Protein AF-A0A397J9R7-F1 (afdb_monomer)

pLDDT: mean 73.15, std 6.56, range [54.72, 84.94]

Radius of gyration: 15.92 Å; Cα contacts (8 Å, |Δi|>4): 40; chains: 1; bounding box: 34×28×50 Å

Sequence (98 aa):
MLMKLKLKELSVKLESYLVESKDSWVKRHFSFVYHSIFDRNKFEGLKKFYNDVILNLIFKSEDFTSLQETALISILKTDDLKVEEIKFWDYVIKWEIA

Foldseek 3Di:
DVVVVVVVVVLVVVLVCCLPPVPPVCVVCVVVLVCVCVVPVDNVSNVLSNLAVVVVCLLPDPCNLVDDPVVVVVNVPPPSDPDDVVVVVVSVVVSVVD

Structure (mmCIF, N/CA/C/O backbone):
data_AF-A0A397J9R7-F1
#
_entry.id   AF-A0A397J9R7-F1
#
loop_
_atom_site.group_PDB
_atom_site.id
_atom_site.type_symbol
_atom_site.label_atom_id
_atom_site.label_alt_id
_atom_site.label_comp_id
_atom_site.label_asym_id
_atom_site.label_entity_id
_atom_site.label_seq_id
_atom_site.pdbx_PDB_ins_code
_atom_site.Cartn_x
_atom_site.Cartn_y
_atom_site.Cartn_z
_atom_site.occupancy
_atom_site.B_iso_or_equiv
_atom_site.auth_seq_id
_atom_site.auth_comp_id
_atom_site.auth_asym_id
_atom_site.auth_atom_id
_atom_site.pdbx_PDB_model_num
ATOM 1 N N . MET A 1 1 ? -12.222 6.003 30.909 1.00 72.31 1 MET A N 1
ATOM 2 C CA . MET A 1 1 ? -11.991 4.674 30.288 1.00 72.31 1 MET A CA 1
ATOM 3 C C . MET A 1 1 ? -13.034 4.336 29.211 1.00 72.31 1 MET A C 1
ATOM 5 O O . MET A 1 1 ? -12.636 4.102 28.078 1.00 72.31 1 MET A O 1
ATOM 9 N N . LEU A 1 2 ? -14.344 4.418 29.497 1.00 80.62 2 LEU A N 1
ATOM 10 C CA . LEU A 1 2 ? -15.437 4.136 28.537 1.00 80.62 2 LEU A CA 1
ATOM 11 C C . LEU A 1 2 ? -15.415 4.980 27.247 1.00 80.62 2 LEU A C 1
ATOM 13 O O . LEU A 1 2 ? -15.609 4.456 26.156 1.00 80.62 2 LEU A O 1
ATOM 17 N N . MET A 1 3 ? -15.130 6.280 27.350 1.00 75.12 3 MET A N 1
ATOM 18 C CA . MET A 1 3 ? -15.072 7.174 26.184 1.00 75.12 3 MET A CA 1
ATOM 19 C C . MET A 1 3 ? -13.931 6.804 25.216 1.00 75.12 3 MET A C 1
ATOM 21 O O . MET A 1 3 ? -14.096 6.869 24.002 1.00 75.12 3 MET A O 1
ATOM 25 N N . LYS A 1 4 ? -12.799 6.323 25.752 1.00 72.06 4 LYS A N 1
ATOM 26 C CA . LYS A 1 4 ? -11.646 5.854 24.966 1.00 72.06 4 LYS A CA 1
ATOM 27 C C . LYS A 1 4 ? -11.970 4.565 24.197 1.00 72.06 4 LYS A C 1
ATOM 29 O O . LYS A 1 4 ? -11.531 4.414 23.063 1.00 72.06 4 LYS A O 1
ATOM 34 N N . LEU A 1 5 ? -12.769 3.672 24.789 1.00 73.31 5 LEU A N 1
ATOM 35 C CA . LEU A 1 5 ? -13.260 2.453 24.135 1.00 73.31 5 LEU A CA 1
ATOM 36 C C . LEU A 1 5 ? -14.227 2.773 22.986 1.00 73.31 5 LEU A C 1
ATOM 38 O O . LEU A 1 5 ? -14.022 2.280 21.882 1.00 73.31 5 LEU A O 1
ATOM 42 N N . LYS A 1 6 ? -15.201 3.669 23.203 1.00 80.31 6 LYS A N 1
ATOM 43 C CA . LYS A 1 6 ? -16.147 4.098 22.153 1.00 80.31 6 LYS A CA 1
ATOM 44 C C . LYS A 1 6 ? -15.450 4.743 20.952 1.00 80.31 6 LYS A C 1
ATOM 46 O O . LYS A 1 6 ? -15.808 4.464 19.813 1.00 80.31 6 LYS A O 1
ATOM 51 N N . LEU A 1 7 ? -14.435 5.575 21.195 1.00 76.94 7 LEU A N 1
ATOM 52 C CA . LEU A 1 7 ? -13.642 6.190 20.124 1.00 76.94 7 LEU A CA 1
ATOM 53 C C . LEU A 1 7 ? -12.840 5.155 19.326 1.00 76.94 7 LEU A C 1
ATOM 55 O O . LEU A 1 7 ? -12.742 5.271 18.107 1.00 76.94 7 LEU A O 1
ATOM 59 N N . LYS A 1 8 ? -12.298 4.129 19.992 1.00 77.12 8 LYS A N 1
ATOM 60 C CA . LYS A 1 8 ? -11.601 3.029 19.314 1.00 77.12 8 LYS A CA 1
ATOM 61 C C . LYS A 1 8 ? -12.558 2.231 18.425 1.00 77.12 8 LYS A C 1
ATOM 63 O O . LYS A 1 8 ? -12.211 1.915 17.295 1.00 77.12 8 LYS A O 1
ATOM 68 N N . GLU A 1 9 ? -13.764 1.952 18.906 1.00 82.94 9 GLU A N 1
ATOM 69 C CA . GLU A 1 9 ? -14.778 1.215 18.144 1.00 82.94 9 GLU A CA 1
ATOM 70 C C . GLU A 1 9 ? -15.274 2.000 16.915 1.00 82.94 9 GLU A C 1
ATOM 72 O O . GLU A 1 9 ? -15.421 1.440 15.830 1.00 82.94 9 GLU A O 1
ATOM 77 N N . LEU A 1 10 ? -15.463 3.316 17.064 1.00 84.31 10 LEU A N 1
ATOM 78 C CA . LEU A 1 10 ? -15.765 4.229 15.956 1.00 84.31 10 LEU A CA 1
ATOM 79 C C . LEU A 1 10 ? -14.636 4.278 14.923 1.00 84.31 10 LEU A C 1
ATOM 81 O O . LEU A 1 10 ? -14.921 4.261 13.730 1.00 84.31 10 LEU A O 1
ATOM 85 N N . SER A 1 11 ? -13.376 4.301 15.372 1.00 79.12 11 SER A N 1
ATOM 86 C CA . SER A 1 11 ? -12.205 4.249 14.486 1.00 79.12 11 SER A CA 1
ATOM 87 C C . SER A 1 11 ? -12.230 2.995 13.621 1.00 79.12 11 SER A C 1
ATOM 89 O O . SER A 1 11 ? -12.137 3.099 12.406 1.00 79.12 11 SER A O 1
ATOM 91 N N . VAL A 1 12 ? -12.445 1.823 14.226 1.00 82.75 12 VAL A N 1
ATOM 92 C CA . VAL A 1 12 ? -12.492 0.547 13.496 1.00 82.75 12 VAL A CA 1
ATOM 93 C C . VAL A 1 12 ? -13.637 0.527 12.478 1.00 82.75 12 VAL A C 1
ATOM 95 O O . VAL A 1 12 ? -13.423 0.156 11.330 1.00 82.75 12 VAL A O 1
ATOM 98 N N . LYS A 1 13 ? -14.839 0.982 12.857 1.00 84.94 13 LYS A N 1
ATOM 99 C CA . LYS A 1 13 ? -15.989 1.061 11.935 1.00 84.94 13 LYS A CA 1
ATOM 100 C C . LYS A 1 13 ? -15.741 2.019 10.767 1.00 84.94 13 LYS A C 1
ATOM 102 O O . LYS A 1 13 ? -16.121 1.717 9.639 1.00 84.94 13 LYS A O 1
ATOM 107 N N . LEU A 1 14 ? -15.106 3.161 11.031 1.00 81.56 14 LEU A N 1
ATOM 108 C CA . LEU A 1 14 ? -14.727 4.119 9.995 1.00 81.56 14 LEU A CA 1
ATOM 109 C C . LEU A 1 14 ? -13.668 3.531 9.057 1.00 81.56 14 LEU A C 1
ATOM 111 O O . LEU A 1 14 ? -13.770 3.712 7.846 1.00 81.56 14 LEU A O 1
ATOM 115 N N . GLU A 1 15 ? -12.687 2.811 9.609 1.00 77.12 15 GLU A N 1
ATOM 116 C CA . GLU A 1 15 ? -11.657 2.132 8.826 1.00 77.12 15 GLU A CA 1
ATOM 117 C C . GLU A 1 15 ? -12.275 1.111 7.868 1.00 77.12 15 GLU A C 1
ATOM 119 O O . GLU A 1 15 ? -12.059 1.213 6.662 1.00 77.12 15 GLU A O 1
ATOM 124 N N . SER A 1 16 ? -13.122 0.207 8.368 1.00 80.31 16 SER A N 1
ATOM 125 C CA . SER A 1 16 ? -13.837 -0.767 7.533 1.00 80.31 16 SER A CA 1
ATOM 126 C C . SER A 1 16 ? -14.679 -0.093 6.447 1.00 80.31 16 SER A C 1
ATOM 128 O O . SER A 1 16 ? -14.615 -0.487 5.287 1.00 80.31 16 SER A O 1
ATOM 130 N N . TYR A 1 17 ? -15.407 0.977 6.779 1.00 82.62 17 TYR A N 1
ATOM 131 C CA . TYR A 1 17 ? -16.229 1.696 5.804 1.00 82.62 17 TYR A CA 1
ATOM 132 C C . TYR A 1 17 ? -15.407 2.306 4.660 1.00 82.62 17 TYR A C 1
ATOM 134 O O . TYR A 1 17 ? -15.811 2.226 3.496 1.00 82.62 17 TYR A O 1
ATOM 142 N N . LEU A 1 18 ? -14.270 2.932 4.974 1.00 73.88 18 LEU A N 1
ATOM 143 C CA . LEU A 1 18 ? -13.399 3.553 3.973 1.00 73.88 18 LEU A CA 1
ATOM 144 C C . LEU A 1 18 ? -12.782 2.508 3.037 1.00 73.88 18 LEU A C 1
ATOM 146 O O . LEU A 1 18 ? -12.713 2.750 1.832 1.00 73.88 18 LEU A O 1
ATOM 150 N N . VAL A 1 19 ? -12.402 1.352 3.587 1.00 71.31 19 VAL A N 1
ATOM 151 C CA . VAL A 1 19 ? -11.869 0.201 2.845 1.00 71.31 19 VAL A CA 1
ATOM 152 C C . VAL A 1 19 ? -12.927 -0.419 1.928 1.00 71.31 19 VAL A C 1
ATOM 154 O O . VAL A 1 19 ? -12.676 -0.623 0.744 1.00 71.31 19 VAL A O 1
ATOM 157 N N . GLU A 1 20 ? -14.122 -0.698 2.452 1.00 73.81 20 GLU A N 1
ATOM 158 C CA . GLU A 1 20 ? -15.151 -1.475 1.747 1.00 73.81 20 GLU A CA 1
ATOM 159 C C . GLU A 1 20 ? -15.965 -0.649 0.744 1.00 73.81 20 GLU A C 1
ATOM 161 O O . GLU A 1 20 ? -16.407 -1.174 -0.275 1.00 73.81 20 GLU A O 1
ATOM 166 N N . SER A 1 21 ? -16.199 0.640 1.017 1.00 67.75 21 SER A N 1
ATOM 167 C CA . SER A 1 21 ? -17.226 1.414 0.297 1.00 67.75 21 SER A CA 1
ATOM 168 C C . SER A 1 21 ? -16.709 2.615 -0.495 1.00 67.75 21 SER A C 1
ATOM 170 O O . SER A 1 21 ? -17.457 3.197 -1.288 1.00 67.75 21 SER A O 1
ATOM 172 N N . LYS A 1 22 ? -15.454 3.032 -0.285 1.00 66.25 22 LYS A N 1
ATOM 173 C CA . LYS A 1 22 ? -14.911 4.288 -0.833 1.00 66.25 22 LYS A CA 1
ATOM 174 C C . LYS A 1 22 ? -13.615 4.118 -1.613 1.00 66.25 22 LYS A C 1
ATOM 176 O O . LYS A 1 22 ? -12.899 5.098 -1.779 1.00 66.25 22 LYS A O 1
ATOM 181 N N . ASP A 1 23 ? -13.369 2.942 -2.184 1.00 67.38 23 ASP A N 1
ATOM 182 C CA . ASP A 1 23 ? -12.168 2.650 -2.977 1.00 67.38 23 ASP A CA 1
ATOM 183 C C . ASP A 1 23 ? -11.853 3.743 -4.027 1.00 67.38 23 ASP A C 1
ATOM 185 O O . ASP A 1 23 ? -10.733 4.241 -4.097 1.00 67.38 23 ASP A O 1
ATOM 189 N N . SER A 1 24 ? -12.855 4.243 -4.762 1.00 72.25 24 SER A N 1
ATOM 190 C CA . SER A 1 24 ? -12.660 5.320 -5.750 1.00 72.25 24 SER A CA 1
ATOM 191 C C . SER A 1 24 ? -12.348 6.694 -5.141 1.00 72.25 24 SER A C 1
ATOM 193 O O . SER A 1 24 ? -11.531 7.437 -5.684 1.00 72.25 24 SER A O 1
ATOM 195 N N . TRP A 1 25 ? -12.971 7.053 -4.014 1.00 77.75 25 TRP A N 1
ATOM 196 C CA . TRP A 1 25 ? -12.712 8.323 -3.325 1.00 77.75 25 TRP A CA 1
ATOM 197 C C . TRP A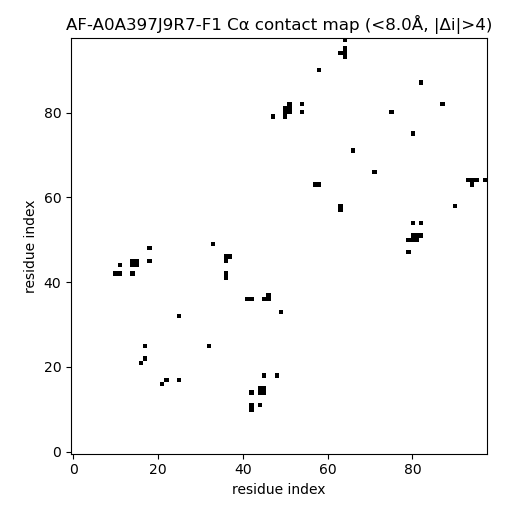 1 25 ? -11.337 8.309 -2.658 1.00 77.75 25 TRP A C 1
ATOM 199 O O . TRP A 1 25 ? -10.575 9.265 -2.779 1.00 77.75 25 TRP A O 1
ATOM 209 N N . VAL A 1 26 ? -11.005 7.193 -2.015 1.00 67.81 26 VAL A N 1
ATOM 210 C CA . VAL A 1 26 ? -9.720 6.956 -1.362 1.00 67.81 26 VAL A CA 1
ATOM 211 C C . VAL A 1 26 ? -8.585 7.025 -2.389 1.00 67.81 26 VAL A C 1
ATOM 213 O O . VAL A 1 26 ? -7.622 7.759 -2.176 1.00 67.81 26 VAL A O 1
ATOM 216 N N . LYS A 1 27 ? -8.743 6.379 -3.553 1.00 68.62 27 LYS A N 1
ATOM 217 C CA . LYS A 1 27 ? -7.803 6.490 -4.682 1.00 68.62 27 LYS A CA 1
ATOM 218 C C . LYS A 1 27 ? -7.684 7.918 -5.216 1.00 68.62 27 LYS A C 1
ATOM 220 O O . LYS A 1 27 ? -6.582 8.383 -5.484 1.00 68.62 27 LYS A O 1
ATOM 225 N N . ARG A 1 28 ? -8.802 8.641 -5.351 1.00 74.19 28 ARG A N 1
ATOM 226 C CA . ARG A 1 28 ? -8.810 10.024 -5.860 1.00 74.19 28 ARG A CA 1
ATOM 227 C C . ARG A 1 28 ? -8.117 11.010 -4.921 1.00 74.19 28 ARG A C 1
ATOM 229 O O . ARG A 1 28 ? -7.480 11.949 -5.386 1.00 74.19 28 ARG A O 1
ATOM 236 N N . HIS A 1 29 ? -8.237 10.810 -3.613 1.00 73.44 29 HIS A N 1
ATOM 237 C CA . HIS A 1 29 ? -7.670 11.689 -2.588 1.00 73.44 29 HIS A C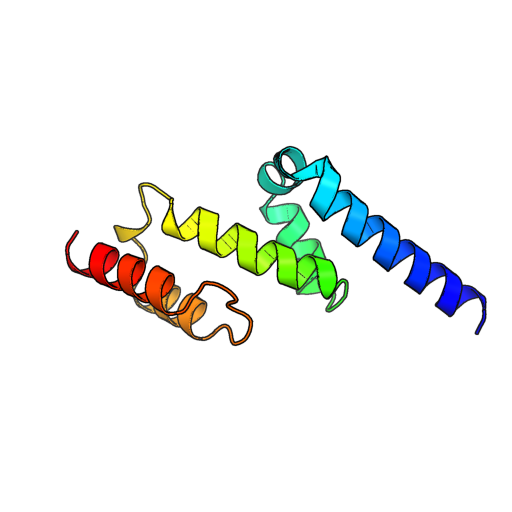A 1
ATOM 238 C C . HIS A 1 29 ? -6.420 11.087 -1.941 1.00 73.44 29 HIS A C 1
ATOM 240 O O . HIS A 1 29 ? -6.180 11.253 -0.743 1.00 73.44 29 HIS A O 1
ATOM 246 N N . PHE A 1 30 ? -5.608 10.419 -2.765 1.00 68.19 30 PHE A N 1
ATOM 247 C CA . PHE A 1 30 ? -4.513 9.572 -2.321 1.00 68.19 30 PHE A CA 1
ATOM 248 C C . PHE A 1 30 ? -3.543 10.260 -1.343 1.00 68.19 30 PHE A C 1
ATOM 250 O O . PHE A 1 30 ? -3.283 9.762 -0.248 1.00 68.19 30 PHE A O 1
ATOM 257 N N . SER A 1 31 ? -3.025 11.428 -1.730 1.00 68.81 31 SER A N 1
ATOM 258 C CA . SER A 1 31 ? -2.048 12.182 -0.932 1.00 68.81 31 SER A CA 1
ATOM 259 C C . SER A 1 31 ? -2.618 12.577 0.435 1.00 68.81 31 SER A C 1
ATOM 261 O O . SER A 1 31 ? -1.970 12.388 1.462 1.00 68.81 31 SER A O 1
ATOM 263 N N . PHE A 1 32 ? -3.870 13.042 0.472 1.00 72.38 32 PHE A N 1
ATOM 264 C CA . PHE A 1 32 ? -4.523 13.469 1.709 1.00 72.38 32 PHE A CA 1
ATOM 265 C C . PHE A 1 32 ? -4.694 12.315 2.702 1.00 72.38 32 PHE A C 1
ATOM 267 O O . PHE A 1 32 ? -4.419 12.464 3.896 1.00 72.38 32 PHE A O 1
ATOM 274 N N . VAL A 1 33 ? -5.138 11.158 2.209 1.00 70.88 33 VAL A N 1
ATOM 275 C CA . VAL A 1 33 ? -5.338 9.967 3.037 1.00 70.88 33 VAL A CA 1
ATOM 276 C C . VAL A 1 33 ? -3.991 9.406 3.504 1.00 70.88 33 VAL A C 1
ATOM 278 O O . VAL A 1 33 ? -3.852 9.119 4.691 1.00 70.88 33 VAL A O 1
ATOM 281 N N . TYR A 1 34 ? -2.977 9.354 2.631 1.00 69.31 34 TYR A N 1
ATOM 282 C CA . TYR A 1 34 ? -1.619 8.930 2.988 1.00 69.31 34 TYR A CA 1
ATOM 283 C C . TYR A 1 34 ? -1.053 9.758 4.150 1.00 69.31 34 TYR A C 1
ATOM 285 O O . TYR A 1 34 ? -0.742 9.206 5.205 1.00 69.31 34 TYR A O 1
ATOM 293 N N . HIS A 1 35 ? -1.012 11.087 4.021 1.00 67.62 35 HIS A N 1
ATOM 294 C CA . HIS A 1 35 ? -0.511 11.959 5.090 1.00 67.62 35 HIS A CA 1
ATOM 295 C C . HIS A 1 35 ? -1.332 11.822 6.379 1.00 67.62 35 HIS A C 1
ATOM 297 O O . HIS A 1 35 ? -0.779 11.735 7.471 1.00 67.62 35 HIS A O 1
ATOM 303 N N . SER A 1 36 ? -2.658 11.693 6.274 1.00 70.94 36 SER A N 1
ATOM 304 C CA . SER A 1 36 ? -3.531 11.541 7.447 1.00 70.94 36 SER A CA 1
ATOM 305 C C . SER A 1 36 ? -3.276 10.255 8.244 1.00 70.94 36 SER A C 1
ATOM 307 O O . SER A 1 36 ? -3.415 10.265 9.472 1.00 70.94 36 SER A O 1
ATOM 309 N N . ILE A 1 37 ? -2.919 9.165 7.560 1.00 70.38 37 ILE A N 1
ATOM 310 C CA . ILE A 1 37 ? -2.625 7.858 8.160 1.00 70.38 37 ILE A CA 1
ATOM 311 C C . ILE A 1 37 ? -1.189 7.817 8.704 1.00 70.38 37 ILE A C 1
ATOM 313 O O . ILE A 1 37 ? -0.963 7.401 9.846 1.00 70.38 37 ILE A O 1
ATOM 317 N N . PHE A 1 38 ? -0.216 8.237 7.894 1.00 66.31 38 PHE A N 1
ATOM 318 C CA . PHE A 1 38 ? 1.205 8.056 8.188 1.00 66.31 38 PHE A CA 1
ATOM 319 C C . PHE A 1 38 ? 1.774 9.130 9.126 1.00 66.31 38 PHE A C 1
ATOM 321 O O . PHE A 1 38 ? 2.626 8.792 9.945 1.00 66.31 38 PHE A O 1
ATOM 328 N N . ASP A 1 39 ? 1.237 10.357 9.147 1.00 66.31 39 ASP A N 1
ATOM 329 C CA . ASP A 1 39 ? 1.715 11.404 10.073 1.00 66.31 39 ASP A CA 1
ATOM 330 C C . ASP A 1 39 ? 1.262 11.179 11.522 1.00 66.31 39 ASP A C 1
ATOM 332 O O . ASP A 1 39 ? 1.842 11.727 12.459 1.00 66.31 39 ASP A O 1
ATOM 336 N N . ARG A 1 40 ? 0.191 10.403 11.744 1.00 61.34 40 ARG A N 1
ATOM 337 C CA . ARG A 1 40 ? -0.440 10.295 13.073 1.00 61.34 40 ARG A CA 1
ATOM 338 C C . ARG A 1 40 ? -0.229 8.969 13.792 1.00 61.34 40 ARG A C 1
ATOM 340 O O . ARG A 1 40 ? -0.736 8.849 14.908 1.00 61.34 40 ARG A O 1
ATOM 347 N N . ASN A 1 41 ? 0.475 7.998 13.197 1.00 62.25 41 ASN A N 1
ATOM 348 C CA . ASN A 1 41 ? 0.675 6.646 13.752 1.00 62.25 41 ASN A CA 1
ATOM 349 C C . ASN A 1 41 ? -0.603 6.053 14.379 1.00 62.25 41 ASN A C 1
ATOM 351 O O . ASN A 1 41 ? -0.614 5.540 15.498 1.00 62.25 41 ASN A O 1
ATOM 355 N N . LYS A 1 42 ? -1.715 6.190 13.657 1.00 69.69 42 LYS A N 1
ATOM 356 C CA . LYS A 1 42 ? -3.040 5.672 14.010 1.00 69.69 42 LYS A CA 1
ATOM 357 C C . LYS A 1 42 ? -3.632 4.991 12.777 1.00 69.69 42 LYS A C 1
ATOM 359 O O . LYS A 1 42 ? -3.134 5.196 11.676 1.00 69.69 42 LYS A O 1
ATOM 364 N N . PHE A 1 43 ? -4.720 4.248 12.971 1.00 71.88 43 PHE A N 1
ATOM 365 C CA . PHE A 1 43 ? -5.463 3.579 11.899 1.00 71.88 43 PHE A CA 1
ATOM 366 C C . PHE A 1 43 ? -4.695 2.432 11.225 1.00 71.88 43 PHE A C 1
ATOM 368 O O . PHE A 1 43 ? -4.489 2.424 10.015 1.00 71.88 43 PHE A O 1
ATOM 375 N N . GLU A 1 44 ? -4.261 1.452 12.023 1.00 72.44 44 GLU A N 1
ATOM 376 C CA . GLU A 1 44 ? -3.466 0.305 11.561 1.00 72.44 44 GLU A CA 1
ATOM 377 C C . GLU A 1 44 ? -4.174 -0.531 10.480 1.00 72.44 44 GLU A C 1
ATOM 379 O O . GLU A 1 44 ? -3.534 -1.029 9.553 1.00 72.44 44 GLU A O 1
ATOM 384 N N . GLY A 1 45 ? -5.504 -0.660 10.559 1.00 70.06 45 GLY A N 1
ATOM 385 C CA . GLY A 1 45 ? -6.295 -1.345 9.539 1.00 70.06 45 GLY A CA 1
ATOM 386 C C . GLY A 1 45 ? -6.284 -0.581 8.218 1.00 70.06 45 GLY A C 1
ATOM 387 O O . GLY A 1 45 ? -6.087 -1.184 7.161 1.00 70.06 45 GLY A O 1
ATOM 388 N N . LEU A 1 46 ? -6.399 0.750 8.283 1.00 69.31 46 LEU A N 1
ATOM 389 C CA . LEU A 1 46 ? -6.264 1.604 7.104 1.00 69.31 46 LEU A CA 1
ATOM 390 C C . LEU A 1 46 ? -4.846 1.567 6.534 1.00 69.31 46 LEU A C 1
ATOM 392 O O . LEU A 1 46 ? -4.730 1.411 5.327 1.00 69.31 46 LEU A O 1
ATOM 396 N N . LYS A 1 47 ? -3.789 1.643 7.359 1.00 72.38 47 LYS A N 1
ATOM 397 C CA . LYS A 1 47 ? -2.385 1.498 6.912 1.00 72.38 47 LYS A CA 1
ATOM 398 C C . LYS A 1 47 ? -2.197 0.238 6.082 1.00 72.38 47 LYS A C 1
ATOM 400 O O . LYS A 1 47 ? -1.680 0.297 4.972 1.00 72.38 47 LYS A O 1
ATOM 405 N N . LYS A 1 48 ? -2.674 -0.891 6.604 1.00 71.88 48 LYS A N 1
ATOM 406 C CA . LYS A 1 48 ? -2.543 -2.200 5.966 1.00 71.88 48 LYS A CA 1
ATOM 407 C C . LYS A 1 48 ? -3.267 -2.262 4.620 1.00 71.88 48 LYS A C 1
ATOM 409 O O . LYS A 1 48 ? -2.690 -2.724 3.644 1.00 71.88 48 LYS A O 1
ATOM 414 N N . PHE A 1 49 ? -4.502 -1.764 4.551 1.00 70.50 49 PHE A N 1
ATOM 415 C CA . PHE A 1 49 ? -5.224 -1.642 3.282 1.00 70.50 49 PHE A CA 1
ATOM 416 C C . PHE A 1 49 ? -4.505 -0.713 2.299 1.00 70.50 49 PHE A C 1
ATOM 418 O O . PHE A 1 49 ? -4.402 -1.009 1.113 1.00 70.50 49 PHE A O 1
ATOM 425 N N . TYR A 1 50 ? -3.994 0.410 2.794 1.00 69.12 50 TYR A N 1
ATOM 426 C CA . TYR A 1 50 ? -3.358 1.420 1.966 1.00 69.12 50 TYR A CA 1
ATOM 427 C C . TYR A 1 50 ? -2.038 0.941 1.379 1.00 69.12 50 TYR A C 1
ATOM 429 O O . TYR A 1 50 ? -1.791 1.196 0.208 1.00 69.12 50 TYR A O 1
ATOM 437 N N . ASN A 1 51 ? -1.234 0.202 2.145 1.00 69.62 51 ASN A N 1
ATOM 438 C CA . ASN A 1 51 ? -0.043 -0.466 1.628 1.00 69.62 51 ASN A CA 1
ATOM 439 C C . ASN A 1 51 ? -0.423 -1.402 0.473 1.00 69.62 51 ASN A C 1
ATOM 441 O O . ASN A 1 51 ? 0.118 -1.266 -0.621 1.00 69.62 51 ASN A O 1
ATOM 445 N N . ASP A 1 52 ? -1.433 -2.258 0.658 1.00 69.56 52 ASP A N 1
ATOM 446 C CA . ASP A 1 52 ? -1.896 -3.188 -0.382 1.00 69.56 52 ASP A CA 1
ATOM 447 C C . ASP A 1 52 ? -2.396 -2.452 -1.649 1.00 69.56 52 ASP A C 1
ATOM 449 O O . ASP A 1 52 ? -2.137 -2.888 -2.776 1.00 69.56 52 ASP A O 1
ATOM 453 N N . VAL A 1 53 ? -3.079 -1.310 -1.496 1.00 69.19 53 VAL A N 1
ATOM 454 C CA . VAL A 1 53 ? -3.568 -0.485 -2.618 1.00 69.19 53 VAL A CA 1
ATOM 455 C C . VAL A 1 53 ? -2.439 0.292 -3.299 1.00 69.19 53 VAL A C 1
ATOM 457 O O . VAL A 1 53 ? -2.374 0.293 -4.527 1.00 69.19 53 VAL A O 1
ATOM 460 N N . ILE A 1 54 ? -1.542 0.922 -2.537 1.00 68.56 54 ILE A N 1
ATOM 461 C CA . ILE A 1 54 ? -0.390 1.685 -3.044 1.00 68.56 54 ILE A CA 1
ATOM 462 C C . ILE A 1 54 ? 0.472 0.813 -3.927 1.00 68.56 54 ILE A C 1
ATOM 464 O O . ILE A 1 54 ? 0.789 1.204 -5.043 1.00 68.56 54 ILE A O 1
ATOM 468 N N . LEU A 1 55 ? 0.833 -0.368 -3.442 1.00 70.06 55 LEU A N 1
ATOM 469 C CA . LEU A 1 55 ? 1.723 -1.266 -4.164 1.00 70.06 55 LEU A CA 1
ATOM 470 C C . LEU A 1 55 ? 1.099 -1.681 -5.481 1.00 70.06 55 LEU A C 1
ATOM 472 O O . LEU A 1 55 ? 1.724 -1.567 -6.529 1.00 70.06 55 LEU A O 1
ATOM 476 N N . ASN A 1 56 ? -0.172 -2.078 -5.443 1.00 69.44 56 ASN A N 1
ATOM 477 C CA . ASN A 1 56 ? -0.905 -2.417 -6.653 1.00 69.44 56 ASN A CA 1
ATOM 478 C C . ASN A 1 56 ? -1.006 -1.244 -7.634 1.00 69.44 56 ASN A C 1
ATOM 480 O O . ASN A 1 56 ? -1.011 -1.487 -8.836 1.00 69.44 56 ASN A O 1
ATOM 484 N N . LEU A 1 57 ? -1.107 0.001 -7.163 1.00 69.50 57 LEU A N 1
ATOM 485 C CA . LEU A 1 57 ? -1.136 1.181 -8.030 1.00 69.50 57 LEU A CA 1
ATOM 486 C C . LEU A 1 57 ? 0.244 1.505 -8.608 1.00 69.50 57 LEU A C 1
ATOM 488 O O . LEU A 1 57 ? 0.342 1.741 -9.807 1.00 69.50 57 LEU A O 1
ATOM 492 N N . ILE A 1 58 ? 1.297 1.479 -7.787 1.00 70.06 58 ILE A N 1
ATOM 493 C CA . ILE A 1 58 ? 2.675 1.744 -8.216 1.00 70.06 58 ILE A CA 1
ATOM 494 C C . ILE A 1 58 ? 3.097 0.716 -9.264 1.00 70.06 58 ILE A C 1
ATOM 496 O O . ILE A 1 58 ? 3.534 1.099 -10.341 1.00 70.06 58 ILE A O 1
ATOM 500 N N . PHE A 1 59 ? 2.895 -0.574 -8.997 1.00 71.44 59 PHE A N 1
ATOM 501 C CA . PHE A 1 59 ? 3.298 -1.650 -9.903 1.00 71.44 59 PHE A CA 1
ATOM 502 C C . PHE A 1 59 ? 2.490 -1.715 -11.207 1.00 71.44 59 PHE A C 1
ATOM 504 O O . PHE A 1 59 ? 2.975 -2.222 -12.220 1.00 71.44 59 PHE A O 1
ATOM 511 N N . LYS A 1 60 ? 1.250 -1.213 -11.197 1.00 72.50 60 LYS A N 1
ATOM 512 C CA . LYS A 1 60 ? 0.398 -1.123 -12.395 1.00 72.50 60 LYS A CA 1
ATOM 513 C C . LYS A 1 60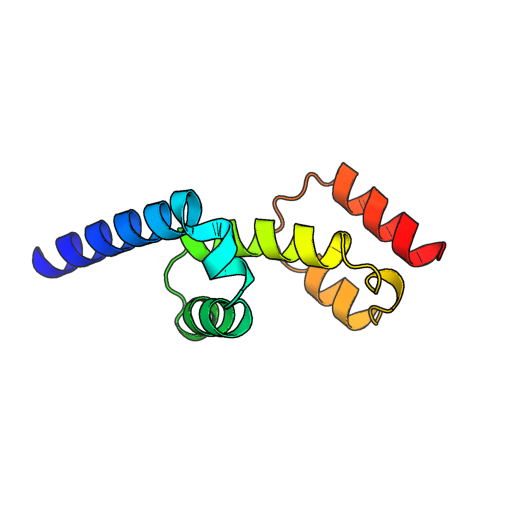 ? 0.522 0.212 -13.126 1.00 72.50 60 LYS A C 1
ATOM 515 O O . LYS A 1 60 ? -0.112 0.363 -14.166 1.00 72.50 60 LYS A O 1
ATOM 520 N N . SER A 1 61 ? 1.294 1.161 -12.597 1.00 76.88 61 SER A N 1
ATOM 521 C CA . SER A 1 61 ? 1.550 2.437 -13.260 1.00 76.88 61 SER A CA 1
ATOM 522 C C . SER A 1 61 ? 2.299 2.208 -14.573 1.00 76.88 61 SER A C 1
ATOM 524 O O . SER A 1 61 ? 3.218 1.390 -14.628 1.00 76.88 61 SER A O 1
ATOM 526 N N . GLU A 1 62 ? 1.929 2.948 -15.618 1.00 75.06 62 GLU A N 1
ATOM 527 C CA . GLU A 1 62 ? 2.648 2.941 -16.901 1.00 75.06 62 GLU A CA 1
ATOM 528 C C . GLU A 1 62 ? 4.100 3.403 -16.721 1.00 75.06 62 GLU A C 1
ATOM 530 O O . GLU A 1 62 ? 5.007 2.848 -17.333 1.00 75.06 62 GLU A O 1
ATOM 535 N N . ASP A 1 63 ? 4.323 4.320 -15.779 1.00 77.81 63 ASP A N 1
ATOM 536 C CA . ASP A 1 63 ? 5.634 4.895 -15.482 1.00 77.81 63 ASP A CA 1
ATOM 537 C C . ASP A 1 63 ? 6.429 4.093 -14.440 1.00 77.81 63 ASP A C 1
ATOM 539 O O . ASP A 1 63 ? 7.464 4.556 -13.963 1.00 77.81 63 ASP A O 1
ATOM 543 N N . PHE A 1 64 ? 5.969 2.907 -14.030 1.00 78.31 64 PHE A N 1
ATOM 544 C CA . PHE A 1 64 ? 6.627 2.126 -12.976 1.00 78.31 64 PHE A CA 1
ATOM 545 C C . PHE A 1 64 ? 8.111 1.854 -13.271 1.00 78.31 64 PHE A C 1
ATOM 547 O O . PHE A 1 64 ? 8.947 1.949 -12.378 1.00 78.31 64 PHE A O 1
ATOM 554 N N . THR A 1 65 ? 8.452 1.570 -14.526 1.00 80.19 65 THR A N 1
ATOM 555 C CA . THR A 1 65 ? 9.824 1.272 -14.971 1.00 80.19 65 THR A CA 1
ATOM 556 C C . THR A 1 65 ? 10.750 2.490 -14.883 1.00 80.19 65 THR A C 1
ATOM 558 O O . THR A 1 65 ? 11.965 2.347 -14.861 1.00 80.19 65 THR A O 1
ATOM 561 N N . SER A 1 66 ? 10.189 3.696 -14.740 1.00 83.19 66 SER A N 1
ATOM 562 C CA . SER A 1 66 ? 10.948 4.932 -14.519 1.00 83.19 66 SER A CA 1
ATOM 563 C C . SER A 1 66 ? 11.325 5.177 -13.052 1.00 83.19 66 SER A C 1
ATOM 565 O O . SER A 1 66 ? 12.004 6.165 -12.752 1.00 83.19 66 SER A O 1
ATOM 567 N N . LEU A 1 67 ? 10.892 4.314 -12.118 1.00 79.00 67 LEU A N 1
ATOM 568 C CA . LEU A 1 67 ? 11.255 4.461 -10.709 1.00 79.00 67 LEU A CA 1
ATOM 569 C C . LEU A 1 67 ? 12.774 4.433 -10.541 1.00 79.00 67 LEU A C 1
ATOM 571 O O . LEU A 1 67 ? 13.452 3.539 -11.042 1.00 79.00 67 LEU A O 1
ATOM 575 N N . GLN A 1 68 ? 13.293 5.363 -9.741 1.00 80.25 68 GLN A N 1
ATOM 576 C CA . GLN A 1 68 ? 14.676 5.290 -9.289 1.00 80.25 68 GLN A CA 1
ATOM 577 C C . GLN A 1 68 ? 14.872 4.059 -8.399 1.00 80.25 68 GLN A C 1
ATOM 579 O O . GLN A 1 68 ? 14.032 3.756 -7.549 1.00 80.25 68 GLN A O 1
ATOM 584 N N . GLU A 1 69 ? 16.025 3.408 -8.533 1.00 77.12 69 GLU A N 1
ATOM 585 C CA . GLU A 1 69 ? 16.399 2.227 -7.747 1.00 77.12 69 GLU A CA 1
ATOM 586 C C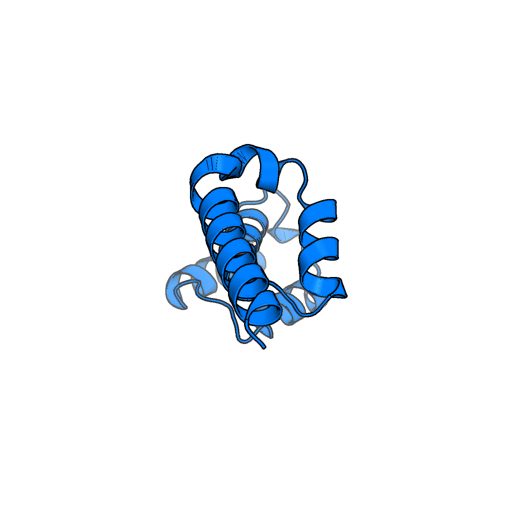 . GLU A 1 69 ? 16.250 2.468 -6.234 1.00 77.12 69 GLU A C 1
ATOM 588 O O . GLU A 1 69 ? 15.732 1.632 -5.501 1.00 77.12 69 GLU A O 1
ATOM 593 N N . THR A 1 70 ? 16.606 3.661 -5.755 1.00 77.38 70 THR A N 1
ATOM 594 C CA . THR A 1 70 ? 16.473 4.050 -4.343 1.00 77.38 70 THR A CA 1
ATOM 595 C C . THR A 1 70 ? 15.020 4.080 -3.863 1.00 77.38 70 THR A C 1
ATOM 597 O O . THR A 1 70 ? 14.736 3.682 -2.730 1.00 77.38 70 THR A O 1
ATOM 600 N N . ALA A 1 71 ? 14.088 4.506 -4.718 1.00 73.31 71 ALA A N 1
ATOM 601 C CA . ALA A 1 71 ? 12.658 4.480 -4.431 1.00 73.31 71 ALA A CA 1
ATOM 602 C C . ALA A 1 71 ? 12.127 3.039 -4.436 1.00 73.31 71 ALA A C 1
ATOM 604 O O . ALA A 1 71 ? 11.373 2.668 -3.535 1.00 73.31 71 ALA A O 1
ATOM 605 N N . LEU A 1 72 ? 12.588 2.206 -5.375 1.00 76.50 72 LEU A N 1
ATOM 606 C CA . LEU A 1 72 ? 12.247 0.783 -5.426 1.00 76.50 72 LEU A CA 1
ATOM 607 C C . LEU A 1 72 ? 12.733 0.052 -4.163 1.00 76.50 72 LEU A C 1
ATOM 609 O O . LEU A 1 72 ? 11.961 -0.670 -3.535 1.00 76.50 72 LEU A O 1
ATOM 613 N N . ILE A 1 73 ? 13.968 0.313 -3.722 1.00 75.88 73 ILE A N 1
ATOM 614 C CA . ILE A 1 73 ? 14.546 -0.220 -2.478 1.00 75.88 73 ILE A CA 1
ATOM 615 C C . ILE A 1 73 ? 13.749 0.230 -1.246 1.00 75.88 73 ILE A C 1
ATOM 617 O O . ILE A 1 73 ? 13.581 -0.544 -0.304 1.00 75.88 73 ILE A O 1
ATOM 621 N N . SER A 1 74 ? 13.246 1.466 -1.220 1.00 74.19 74 SER A N 1
ATOM 622 C CA . SER A 1 74 ? 12.416 1.937 -0.106 1.00 74.19 74 SER A CA 1
ATOM 623 C C . SER A 1 74 ? 11.070 1.217 -0.049 1.00 74.19 74 SER A C 1
ATOM 625 O O . SER A 1 74 ? 10.593 0.917 1.043 1.00 74.19 74 SER A O 1
ATOM 627 N N . ILE A 1 75 ? 10.468 0.928 -1.205 1.00 73.94 75 ILE A N 1
ATOM 628 C CA . ILE A 1 75 ? 9.233 0.141 -1.291 1.00 73.94 75 ILE A CA 1
ATOM 629 C C . ILE A 1 75 ? 9.512 -1.282 -0.799 1.00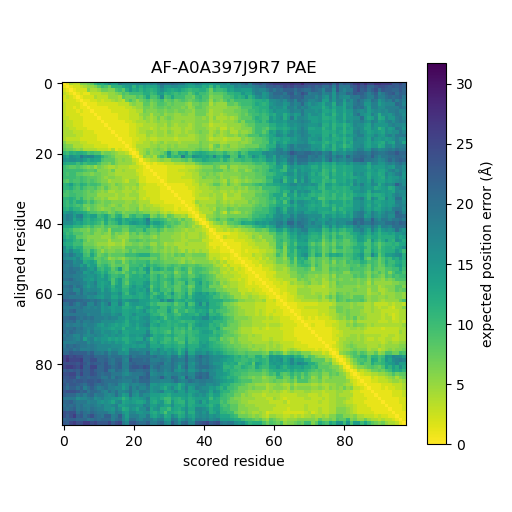 73.94 7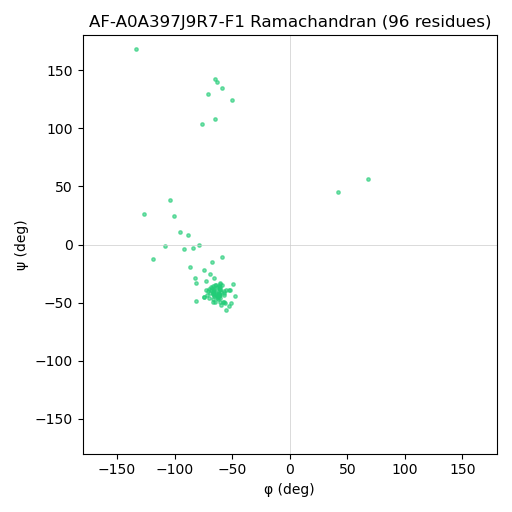5 ILE A C 1
ATOM 631 O O . ILE A 1 75 ? 8.816 -1.750 0.097 1.00 73.94 75 ILE A O 1
ATOM 635 N N . LEU A 1 76 ? 10.581 -1.907 -1.305 1.00 71.12 76 LEU A N 1
ATOM 636 C CA . LEU A 1 76 ? 11.075 -3.244 -0.942 1.00 71.12 76 LEU A CA 1
ATOM 637 C C . LEU A 1 76 ? 11.297 -3.447 0.563 1.00 71.12 76 LEU A C 1
ATOM 639 O O . LEU A 1 76 ? 11.018 -4.517 1.087 1.00 71.12 76 LEU A O 1
ATOM 643 N N . LYS A 1 77 ? 11.811 -2.431 1.260 1.00 69.38 77 LYS A N 1
ATOM 644 C CA . LYS A 1 77 ? 12.118 -2.489 2.701 1.00 69.38 77 LYS A CA 1
ATOM 645 C C . LYS A 1 77 ? 10.902 -2.318 3.610 1.00 69.38 77 LYS A C 1
ATOM 647 O O . LYS A 1 77 ? 11.054 -2.299 4.829 1.00 69.38 77 LYS A O 1
ATOM 652 N N . THR A 1 78 ? 9.713 -2.128 3.049 1.00 66.81 78 THR A N 1
ATOM 653 C CA . THR A 1 78 ? 8.502 -1.989 3.855 1.00 66.81 78 THR A CA 1
ATOM 654 C C . THR A 1 78 ? 8.093 -3.381 4.349 1.00 66.81 78 THR A C 1
ATOM 656 O O . THR A 1 78 ? 7.534 -4.160 3.591 1.00 66.81 78 THR A O 1
ATOM 659 N N . ASP A 1 79 ? 8.348 -3.707 5.620 1.00 54.72 79 ASP A N 1
ATOM 660 C CA . ASP A 1 79 ? 8.046 -5.033 6.214 1.00 54.72 79 ASP A CA 1
ATOM 661 C C . ASP A 1 79 ? 6.550 -5.433 6.157 1.00 54.72 79 ASP A C 1
ATOM 663 O O . ASP A 1 79 ? 6.189 -6.584 6.393 1.00 54.72 79 ASP A O 1
ATOM 667 N N . ASP A 1 80 ? 5.666 -4.493 5.808 1.00 60.22 80 ASP A N 1
ATOM 668 C CA . ASP A 1 80 ? 4.212 -4.673 5.729 1.00 60.22 80 ASP A CA 1
ATOM 669 C C . ASP A 1 80 ? 3.684 -5.003 4.317 1.00 60.22 80 ASP A C 1
ATOM 671 O O . ASP A 1 80 ? 2.469 -4.959 4.083 1.00 60.22 80 ASP A O 1
ATOM 675 N N . LEU A 1 81 ? 4.558 -5.307 3.351 1.00 59.56 81 LEU A N 1
ATOM 676 C CA . LEU A 1 81 ? 4.155 -5.723 2.003 1.00 59.56 81 LEU A CA 1
ATOM 677 C C . LEU A 1 81 ? 3.410 -7.072 2.068 1.00 59.56 81 LEU A C 1
ATOM 679 O O . LEU A 1 81 ? 4.021 -8.119 2.258 1.00 59.56 81 LEU A O 1
ATOM 683 N N . LYS A 1 82 ? 2.088 -7.081 1.848 1.00 57.25 82 LYS A N 1
ATOM 684 C CA . LYS A 1 82 ? 1.292 -8.326 1.709 1.00 57.25 82 LYS A CA 1
ATOM 685 C C . LYS A 1 82 ? 0.997 -8.672 0.255 1.00 57.25 82 LYS A C 1
ATOM 687 O O . LYS A 1 82 ? 0.019 -9.354 -0.051 1.00 57.25 82 LYS A O 1
ATOM 692 N N . VAL A 1 83 ? 1.837 -8.186 -0.651 1.00 62.09 83 VAL A N 1
ATOM 693 C CA . VAL A 1 83 ? 1.878 -8.703 -2.016 1.00 62.09 83 VAL A CA 1
ATOM 694 C C . VAL A 1 83 ? 2.490 -10.094 -1.919 1.00 62.09 83 VAL A C 1
ATOM 696 O O . VAL A 1 83 ? 3.5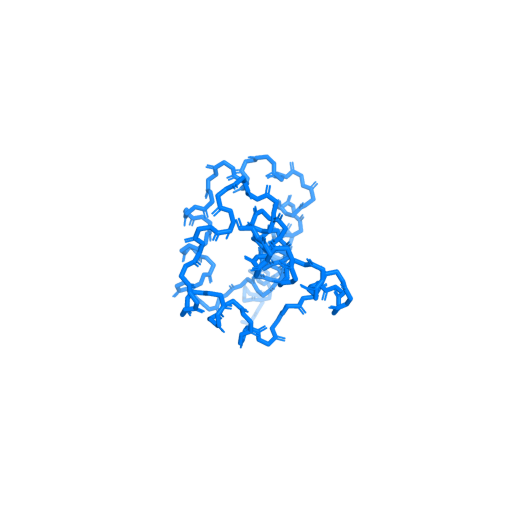19 -10.264 -1.274 1.00 62.09 83 VAL A O 1
ATOM 699 N N . GLU A 1 84 ? 1.840 -11.096 -2.515 1.00 64.12 84 GLU A N 1
ATOM 700 C CA . GLU A 1 84 ? 2.450 -12.419 -2.654 1.00 64.12 84 GLU A CA 1
ATOM 701 C C . GLU A 1 84 ? 3.853 -12.245 -3.240 1.00 64.12 84 GLU A C 1
ATOM 703 O O . GLU A 1 84 ? 3.998 -11.647 -4.306 1.00 64.12 84 GLU A O 1
ATOM 708 N N . GLU A 1 85 ? 4.865 -12.765 -2.548 1.00 64.75 85 GLU A N 1
ATOM 709 C CA . GLU A 1 85 ? 6.277 -12.604 -2.908 1.00 64.75 85 GLU A CA 1
ATOM 710 C C . GLU A 1 85 ? 6.533 -12.930 -4.391 1.00 64.75 85 GLU A C 1
ATOM 712 O O . GLU A 1 85 ? 7.288 -12.245 -5.071 1.00 64.75 85 GLU A O 1
ATOM 717 N N . ILE A 1 86 ? 5.797 -13.901 -4.943 1.00 67.06 86 ILE A N 1
ATOM 718 C CA . ILE A 1 86 ? 5.875 -14.274 -6.358 1.00 67.06 86 ILE A CA 1
ATOM 719 C C . ILE A 1 86 ? 5.386 -13.175 -7.317 1.00 67.06 86 ILE A C 1
ATOM 721 O O . ILE A 1 86 ? 6.067 -12.869 -8.290 1.00 67.06 86 ILE A O 1
ATOM 725 N N . LYS A 1 87 ? 4.261 -12.511 -7.012 1.00 69.81 87 LYS A N 1
ATOM 726 C CA . LYS A 1 87 ? 3.766 -11.369 -7.801 1.00 69.81 87 LYS A CA 1
ATOM 727 C C . LYS A 1 87 ? 4.716 -10.183 -7.698 1.00 69.81 87 LYS A C 1
ATOM 729 O O . LYS A 1 87 ? 4.780 -9.355 -8.596 1.00 69.81 87 LYS A O 1
ATOM 734 N N . PHE A 1 88 ? 5.414 -10.080 -6.575 1.00 72.25 88 PHE A N 1
ATOM 735 C CA . PHE A 1 88 ? 6.377 -9.028 -6.332 1.00 72.25 88 PHE A CA 1
ATOM 736 C C . PHE A 1 88 ? 7.628 -9.197 -7.214 1.00 72.25 88 PHE A C 1
ATOM 738 O O . PHE A 1 88 ? 8.038 -8.241 -7.874 1.00 72.25 88 PHE A O 1
ATOM 745 N N . TRP A 1 89 ? 8.187 -10.410 -7.301 1.00 81.69 89 TRP A N 1
ATOM 746 C CA . TRP A 1 89 ? 9.319 -10.709 -8.188 1.00 81.69 89 TRP A CA 1
ATOM 747 C C . TRP A 1 89 ? 8.993 -10.478 -9.670 1.00 81.69 89 TRP A C 1
ATOM 749 O O . TRP A 1 89 ? 9.835 -9.936 -10.385 1.00 81.69 89 TRP A O 1
ATOM 759 N N . ASP A 1 90 ? 7.764 -10.769 -10.112 1.00 83.38 90 ASP A N 1
ATOM 760 C CA . ASP A 1 90 ? 7.313 -10.457 -11.479 1.00 83.38 90 ASP A CA 1
ATOM 761 C C . ASP A 1 90 ? 7.436 -8.958 -11.805 1.00 83.38 90 ASP A C 1
ATOM 763 O O . ASP A 1 90 ? 7.844 -8.583 -12.908 1.00 83.38 90 ASP A O 1
ATOM 767 N N . TYR A 1 91 ? 7.119 -8.079 -10.848 1.00 78.12 91 TYR A N 1
ATOM 768 C CA . TYR A 1 91 ? 7.255 -6.637 -11.049 1.00 78.12 91 TYR A CA 1
ATOM 769 C C . TYR A 1 91 ? 8.714 -6.179 -11.059 1.00 78.12 91 TYR A C 1
ATOM 771 O O . TYR A 1 91 ? 9.062 -5.333 -11.878 1.00 78.12 91 TYR A O 1
ATOM 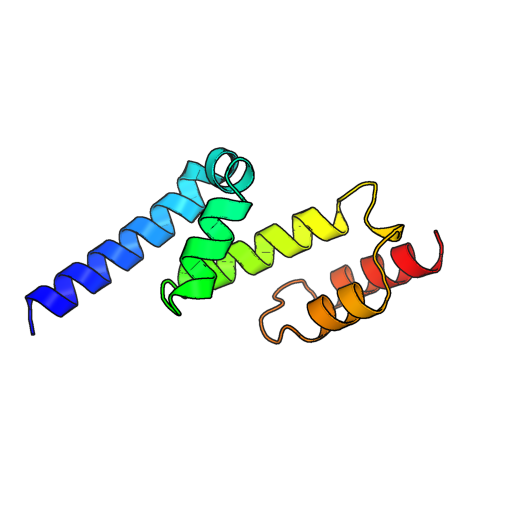779 N N . VAL A 1 92 ? 9.577 -6.739 -10.208 1.00 81.50 92 VAL A N 1
ATOM 780 C CA . VAL A 1 92 ? 11.017 -6.415 -10.210 1.00 81.50 92 VAL A CA 1
ATOM 781 C C . VAL A 1 92 ? 11.665 -6.816 -11.536 1.00 81.50 92 VAL A C 1
ATOM 783 O O . VAL A 1 92 ? 12.375 -6.014 -12.136 1.00 81.50 92 VAL A O 1
ATOM 786 N N . ILE A 1 93 ? 11.350 -8.008 -12.047 1.00 84.81 93 ILE A N 1
ATOM 787 C CA . ILE A 1 93 ? 11.837 -8.483 -13.350 1.00 84.81 93 ILE A CA 1
ATOM 788 C C . ILE A 1 93 ? 11.335 -7.570 -14.479 1.00 84.81 93 ILE A C 1
ATOM 790 O O . ILE A 1 93 ? 12.099 -7.189 -15.363 1.00 84.81 93 ILE A O 1
ATOM 794 N N . LYS A 1 94 ? 10.058 -7.166 -14.442 1.00 83.00 94 LYS A N 1
ATOM 795 C CA . LYS A 1 94 ? 9.495 -6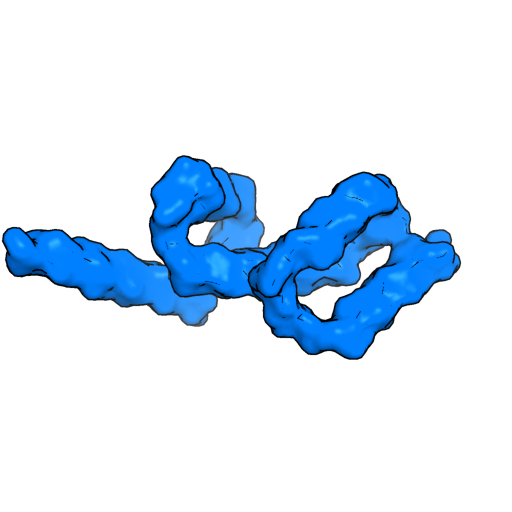.217 -15.413 1.00 83.00 94 LYS A CA 1
ATOM 796 C C . LYS A 1 94 ? 10.188 -4.848 -15.369 1.00 83.00 94 LYS A C 1
ATOM 798 O O . LYS A 1 94 ? 10.315 -4.225 -16.416 1.00 83.00 94 LYS A O 1
ATOM 803 N N . TRP A 1 95 ? 10.596 -4.376 -14.189 1.00 84.38 95 TRP A N 1
ATOM 804 C CA . TRP A 1 95 ? 11.333 -3.117 -14.024 1.00 84.38 95 TRP A CA 1
ATOM 805 C C . TRP A 1 95 ? 12.728 -3.183 -14.650 1.00 84.38 95 TRP A C 1
ATOM 807 O O . TRP A 1 95 ? 13.120 -2.241 -15.323 1.00 84.38 95 TRP A O 1
ATOM 817 N N . GLU A 1 96 ? 13.447 -4.292 -14.468 1.00 82.69 96 GLU A N 1
ATOM 818 C CA . GLU A 1 96 ? 14.823 -4.451 -14.963 1.00 82.69 96 GLU A CA 1
ATOM 819 C C . GLU A 1 96 ? 14.905 -4.629 -16.491 1.00 82.69 96 GLU A C 1
ATOM 821 O O . GLU A 1 96 ? 15.889 -4.234 -17.111 1.00 82.69 96 GLU A O 1
ATOM 826 N N . ILE A 1 97 ? 13.885 -5.237 -17.107 1.00 84.12 97 ILE A N 1
ATOM 827 C CA . ILE A 1 97 ? 13.886 -5.574 -18.544 1.00 84.12 97 ILE A CA 1
ATOM 828 C C . ILE A 1 97 ? 13.383 -4.419 -19.434 1.00 84.12 97 ILE A C 1
ATOM 830 O O . ILE A 1 97 ? 13.617 -4.440 -20.645 1.00 84.12 97 ILE A O 1
ATOM 834 N N . ALA A 1 98 ? 12.657 -3.455 -18.868 1.00 77.25 98 ALA A N 1
ATOM 835 C CA . ALA A 1 98 ? 12.033 -2.352 -19.604 1.00 77.25 98 ALA A CA 1
ATOM 836 C C . ALA A 1 98 ? 13.012 -1.222 -19.948 1.00 77.25 98 ALA A C 1
ATOM 838 O O . ALA A 1 98 ? 12.859 -0.666 -21.061 1.00 77.25 98 ALA A O 1
#

Solvent-accessible surface area (backbone atoms only — not comparable to full-atom values): 5787 Å² total; per-residue (Å²): 112,70,68,62,52,54,53,52,54,50,49,52,54,52,38,52,46,50,66,76,75,29,57,68,57,53,61,71,43,40,71,64,53,49,50,63,37,68,77,62,83,48,58,67,69,45,51,54,54,46,47,54,50,47,52,57,49,50,73,67,37,90,63,43,58,71,57,52,69,70,58,51,51,56,59,70,68,43,90,75,67,78,62,56,66,69,66,50,50,55,50,54,55,53,40,76,75,104

Organism: NCBI:txid1348612

Mean predicted aligned error: 9.98 Å

Secondary structure (DSSP, 8-state):
-HHHHHHHHHHHHHHHHHHHH-HHHHHHTHHHHHHHHHTTT--HHHHHHHHHHHHHHHHH-TTGGG--HHHHHHHHT-TT--S-HHHHHHHHHHHHH-

InterPro domains:
  IPR011705 BTB/Kelch-associated [PF07707] (55-95)